Protein AF-A0A960A295-F1 (afdb_monomer)

Foldseek 3Di:
DDPPQDDDPCPPPVVVLCVVDVDPVVSVVVVVVVVD

pLDDT: mean 91.35, std 11.21, range [45.78, 97.88]

Nearest PDB structures (foldseek):
  6vvv-assembly1_E  TM=9.299E-01  e=1.035E-02  Mycolicibacterium smegmatis MC2 155
  6koq-assembly1_E  TM=9.540E-01  e=1.903E-02  Mycobacterium tuberculosis H37Rv
  6tyf-assembly1_E  TM=9.326E-01  e=1.514E-02  Myc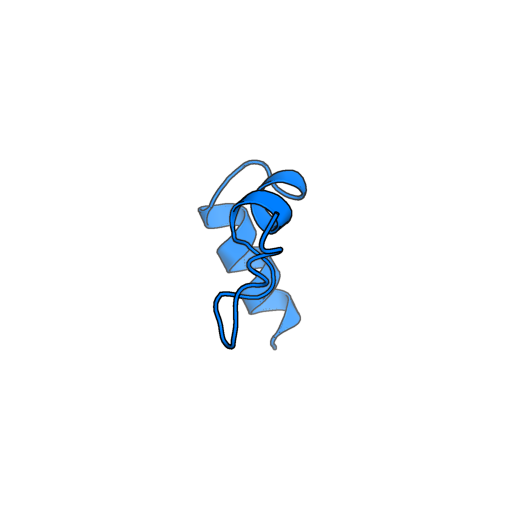obacterium tuberculosis
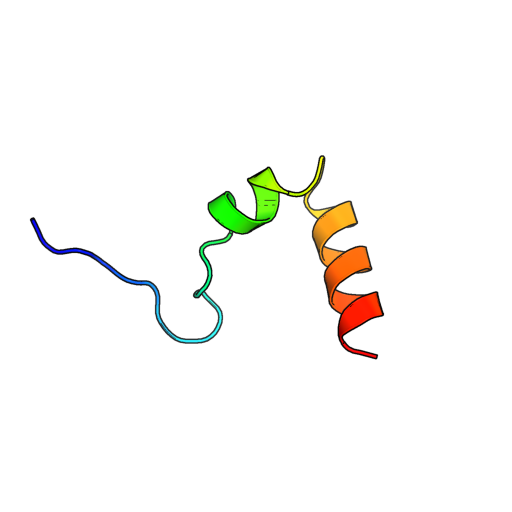  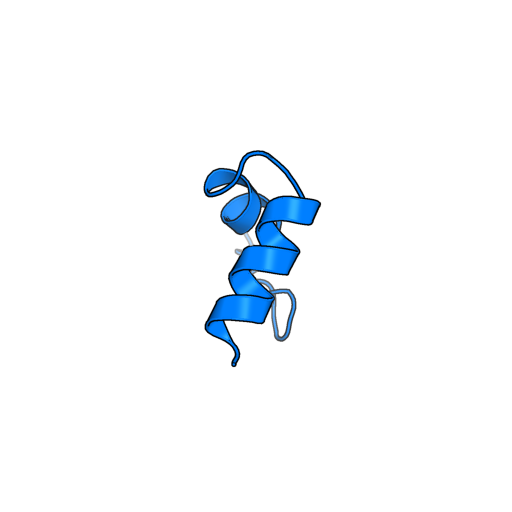5zx2-assembly1_E  TM=9.832E-01  e=3.006E-02  Mycobacterium tuberculosis H37Rv
  6vvt-assembly1_E  TM=9.343E-01  e=3.006E-02  Mycolicibacterium smegmatis MC2 155

Secondary structure (DSSP, 8-state):
-------GGG-S-HHHHHTTSS-HHHHHHHHHHHT-

Radius of gyration: 11.81 Å; Cα contacts (8 Å, |Δi|>4): 11; chains: 1; bounding box: 21×14×37 Å

Structure (mmCIF, N/CA/C/O backbone):
data_AF-A0A960A295-F1
#
_entry.id   AF-A0A960A295-F1
#
loop_
_atom_site.group_PDB
_atom_site.id
_atom_site.type_symbol
_atom_site.label_atom_id
_atom_site.label_alt_id
_atom_site.label_comp_id
_atom_site.label_asym_id
_atom_site.label_entity_id
_atom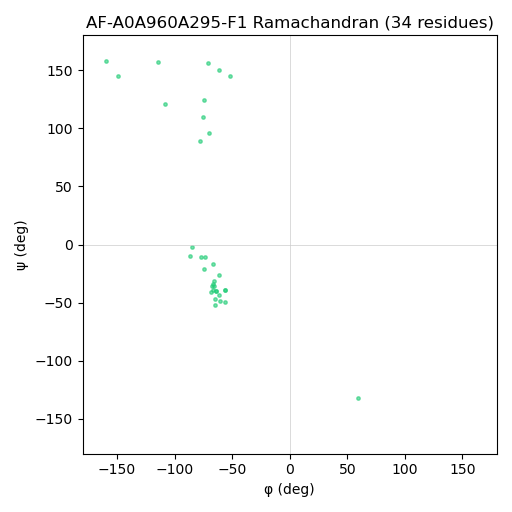_site.label_seq_id
_atom_site.pdbx_PDB_ins_code
_atom_site.Cartn_x
_atom_site.Cartn_y
_atom_site.Cartn_z
_atom_site.occupancy
_atom_site.B_iso_or_equiv
_atom_site.auth_seq_id
_atom_site.auth_comp_id
_atom_site.auth_asym_id
_atom_site.auth_atom_id
_atom_site.pdbx_PDB_model_num
ATOM 1 N N . MET A 1 1 ? -0.056 -0.896 -29.786 1.00 45.78 1 MET A N 1
ATOM 2 C CA . MET A 1 1 ? -0.357 -0.616 -28.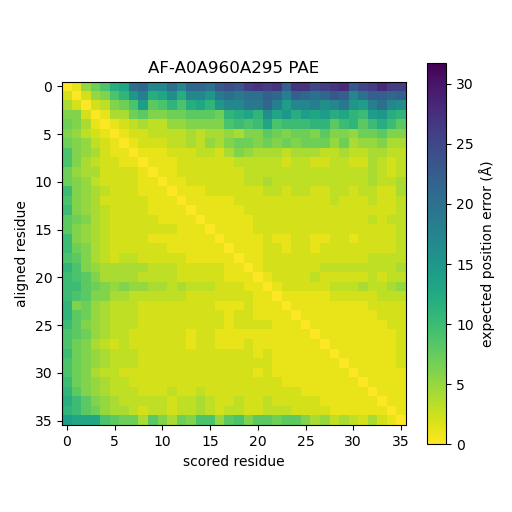368 1.00 45.78 1 MET A CA 1
ATOM 3 C C . MET A 1 1 ? 0.808 -1.151 -27.561 1.00 45.78 1 MET A C 1
ATOM 5 O O . MET A 1 1 ? 0.977 -2.361 -27.519 1.00 45.78 1 MET A O 1
ATOM 9 N N . SER A 1 2 ? 1.671 -0.286 -27.037 1.00 56.97 2 SER A N 1
ATOM 10 C CA . SER A 1 2 ? 2.803 -0.724 -26.217 1.00 56.97 2 SER A CA 1
ATOM 11 C C . SER A 1 2 ? 2.269 -1.109 -24.839 1.00 56.97 2 SER A C 1
ATOM 13 O O . SER A 1 2 ? 1.800 -0.246 -24.103 1.00 56.97 2 SER A O 1
ATOM 15 N N . THR A 1 3 ? 2.273 -2.397 -24.504 1.00 69.94 3 THR A N 1
ATOM 16 C CA . THR A 1 3 ? 1.970 -2.879 -23.152 1.00 69.94 3 THR A CA 1
ATOM 17 C C . THR A 1 3 ? 3.119 -2.478 -22.237 1.00 69.94 3 THR A C 1
ATOM 19 O O . THR A 1 3 ? 4.156 -3.139 -22.212 1.00 69.94 3 THR A O 1
ATOM 22 N N . HIS A 1 4 ? 2.966 -1.353 -21.543 1.00 78.69 4 HIS A N 1
ATOM 23 C CA . HIS A 1 4 ? 3.963 -0.866 -20.600 1.00 78.69 4 HIS A CA 1
ATOM 24 C C . HIS A 1 4 ? 3.846 -1.661 -19.296 1.00 78.69 4 HIS A C 1
ATOM 26 O O . HIS A 1 4 ? 3.092 -1.294 -18.398 1.00 78.69 4 HIS A O 1
ATOM 32 N N . ILE A 1 5 ? 4.561 -2.782 -19.213 1.00 85.25 5 ILE A N 1
ATOM 33 C CA . ILE A 1 5 ? 4.677 -3.554 -17.974 1.00 85.25 5 ILE A CA 1
ATOM 34 C C . ILE A 1 5 ? 5.624 -2.775 -17.051 1.00 85.25 5 ILE A C 1
ATOM 36 O O . ILE A 1 5 ? 6.734 -2.455 -17.479 1.00 85.25 5 ILE A O 1
ATOM 40 N N . PRO A 1 6 ? 5.213 -2.417 -15.823 1.00 90.12 6 PRO A N 1
ATOM 41 C CA . PRO A 1 6 ? 6.117 -1.776 -14.879 1.00 90.12 6 PRO A CA 1
ATOM 42 C C . PRO A 1 6 ? 7.298 -2.696 -14.551 1.00 90.12 6 PRO A C 1
ATOM 44 O O . PRO A 1 6 ? 7.164 -3.920 -14.552 1.00 90.12 6 PRO A O 1
ATOM 47 N N . GLU A 1 7 ? 8.452 -2.120 -14.234 1.00 92.19 7 GLU A N 1
ATOM 48 C CA . GLU A 1 7 ? 9.656 -2.877 -13.886 1.00 92.19 7 GLU A CA 1
ATOM 49 C C . GLU A 1 7 ? 10.063 -2.649 -12.423 1.00 92.19 7 GLU A C 1
ATOM 51 O O . GLU A 1 7 ? 9.723 -1.642 -11.787 1.00 92.19 7 GLU A O 1
ATOM 56 N N . GLY A 1 8 ? 10.811 -3.608 -11.870 1.00 94.56 8 GLY A N 1
ATOM 57 C CA . GLY A 1 8 ? 11.345 -3.532 -10.512 1.00 94.56 8 GLY A CA 1
ATOM 58 C C . GLY A 1 8 ? 10.254 -3.384 -9.447 1.00 94.56 8 GLY A C 1
ATOM 59 O O . GLY A 1 8 ? 9.263 -4.105 -9.457 1.00 94.56 8 GLY A O 1
ATOM 60 N N . ILE A 1 9 ? 10.438 -2.433 -8.524 1.00 93.44 9 ILE A N 1
ATOM 61 C CA . ILE A 1 9 ? 9.535 -2.214 -7.378 1.00 93.44 9 ILE A CA 1
ATOM 62 C C . ILE A 1 9 ? 8.132 -1.724 -7.773 1.00 93.44 9 ILE A C 1
ATOM 64 O O . ILE A 1 9 ? 7.213 -1.790 -6.964 1.00 93.44 9 ILE A O 1
ATOM 68 N N . THR A 1 10 ? 7.959 -1.229 -9.002 1.00 93.25 10 THR A N 1
ATOM 69 C CA . THR A 1 10 ? 6.652 -0.771 -9.509 1.00 93.25 10 THR A CA 1
ATOM 70 C C . THR A 1 10 ? 5.795 -1.898 -10.084 1.00 93.25 10 THR A C 1
ATOM 72 O O . THR A 1 10 ? 4.666 -1.645 -10.495 1.00 93.25 10 THR A O 1
ATOM 75 N N . ASN A 1 11 ? 6.325 -3.125 -10.111 1.00 93.50 11 ASN A N 1
ATOM 7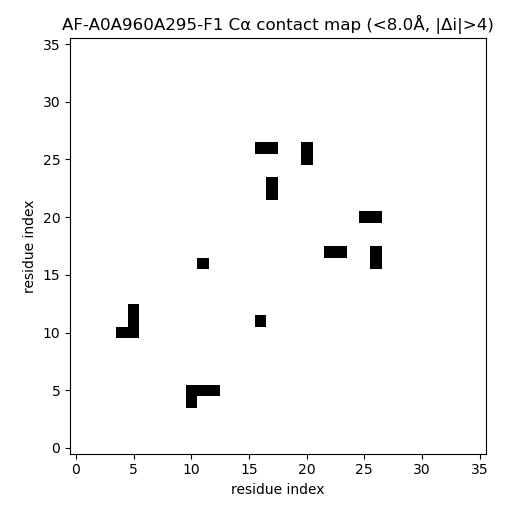6 C CA . ASN A 1 11 ? 5.601 -4.333 -10.472 1.00 93.50 11 ASN A CA 1
ATOM 77 C C . ASN A 1 11 ? 5.367 -5.187 -9.216 1.00 93.50 11 ASN A C 1
ATOM 79 O O . ASN A 1 11 ? 6.343 -5.606 -8.584 1.00 93.50 11 ASN A O 1
ATOM 83 N N . PRO A 1 12 ? 4.114 -5.493 -8.850 1.00 93.50 12 PRO A N 1
ATOM 84 C CA . PRO A 1 12 ? 2.858 -5.123 -9.520 1.00 93.50 12 PRO A CA 1
ATOM 85 C C . PRO A 1 12 ? 2.504 -3.624 -9.409 1.00 93.50 12 PRO A C 1
ATOM 87 O O . PRO A 1 12 ? 2.951 -2.977 -8.455 1.00 93.50 12 PRO A O 1
ATOM 90 N N . PRO A 1 13 ? 1.689 -3.075 -10.342 1.00 93.56 13 PRO A N 1
ATOM 91 C CA . PRO A 1 13 ? 1.143 -1.725 -10.230 1.00 93.56 13 PRO A CA 1
ATOM 92 C C . PRO A 1 13 ? 0.460 -1.489 -8.879 1.00 93.56 13 PRO A C 1
ATOM 94 O O . PRO A 1 13 ? -0.189 -2.372 -8.320 1.00 93.56 13 PRO A O 1
ATOM 97 N N . VAL A 1 14 ? 0.568 -0.267 -8.354 1.00 93.50 14 VAL A N 1
ATOM 98 C CA . VAL A 1 14 ? -0.045 0.080 -7.062 1.00 93.50 14 VAL A CA 1
ATOM 99 C C . VAL A 1 14 ? -1.571 0.039 -7.106 1.00 93.50 14 VAL A C 1
ATOM 101 O O . VAL A 1 14 ? -2.186 -0.284 -6.094 1.00 93.50 14 VAL A O 1
ATOM 104 N N . ASP A 1 15 ? -2.175 0.340 -8.254 1.00 93.44 15 ASP A N 1
ATOM 105 C CA . ASP A 1 15 ? -3.629 0.326 -8.412 1.00 93.44 15 ASP A CA 1
ATOM 106 C C . ASP A 1 15 ? -4.174 -1.099 -8.238 1.00 93.44 15 ASP A C 1
ATOM 108 O O . ASP A 1 15 ? -5.046 -1.301 -7.395 1.00 93.44 15 ASP A O 1
ATOM 112 N N . ASP A 1 16 ? -3.551 -2.096 -8.877 1.00 94.75 16 ASP A N 1
ATOM 113 C CA . ASP A 1 16 ? -3.870 -3.522 -8.700 1.00 94.75 16 ASP A CA 1
ATOM 114 C C . ASP A 1 16 ? -3.766 -3.954 -7.226 1.00 94.75 16 ASP A C 1
ATOM 116 O O . ASP A 1 16 ? -4.582 -4.717 -6.709 1.00 94.75 16 ASP A O 1
ATOM 120 N N . LEU A 1 17 ? -2.759 -3.451 -6.503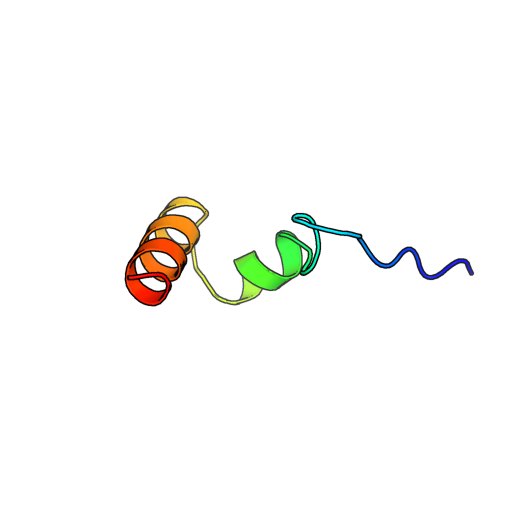 1.00 95.31 17 LEU A N 1
ATOM 121 C CA . LEU A 1 17 ? -2.608 -3.744 -5.076 1.00 95.31 17 LEU A CA 1
ATOM 122 C C . LEU A 1 17 ? -3.724 -3.112 -4.236 1.00 95.31 17 LEU A C 1
ATOM 124 O O . LEU A 1 17 ? -4.150 -3.704 -3.239 1.00 95.31 17 LEU A O 1
ATOM 128 N N . LEU A 1 18 ? -4.192 -1.922 -4.611 1.00 96.44 18 LEU A N 1
ATOM 129 C CA . LEU A 1 18 ? -5.256 -1.206 -3.910 1.00 96.44 18 LEU A CA 1
ATOM 130 C C . LEU A 1 18 ? -6.641 -1.811 -4.156 1.00 96.44 18 LEU A C 1
ATOM 132 O O . LEU A 1 18 ? -7.506 -1.651 -3.304 1.00 96.44 18 LEU A O 1
ATOM 136 N N . GLU A 1 19 ? -6.848 -2.579 -5.225 1.00 96.69 19 GLU A N 1
ATOM 137 C CA . GLU A 1 19 ? -8.089 -3.350 -5.405 1.00 96.69 19 GLU A CA 1
ATOM 138 C C . GLU A 1 19 ? -8.302 -4.387 -4.290 1.00 96.69 19 GLU A C 1
ATOM 140 O O . GLU A 1 19 ? -9.432 -4.749 -3.967 1.00 96.69 19 GLU A O 1
ATOM 145 N N . SER A 1 20 ? -7.214 -4.850 -3.665 1.00 93.69 20 SER A N 1
ATOM 146 C CA . SER A 1 20 ? -7.262 -5.877 -2.619 1.00 93.69 20 SER A CA 1
ATOM 147 C C . SER A 1 20 ? -7.496 -5.335 -1.201 1.00 93.69 20 SER A C 1
ATOM 149 O O . SER A 1 20 ? -7.693 -6.123 -0.269 1.00 93.69 20 SER A O 1
ATOM 151 N N . VAL A 1 21 ? -7.441 -4.011 -0.996 1.00 96.50 21 VAL A N 1
ATOM 152 C CA . VAL A 1 21 ? -7.461 -3.390 0.341 1.00 96.50 21 VAL A CA 1
ATOM 153 C C . VAL A 1 21 ? -8.119 -2.010 0.361 1.00 96.50 21 VAL A C 1
ATOM 155 O O . VAL A 1 21 ? -7.904 -1.176 -0.502 1.00 96.50 21 VAL A O 1
ATOM 158 N N . ASP A 1 22 ? -8.810 -1.694 1.456 1.00 93.38 22 ASP A N 1
ATOM 159 C CA . ASP A 1 22 ? -9.608 -0.457 1.558 1.00 93.38 22 ASP A CA 1
ATOM 160 C C . ASP A 1 22 ? -8.785 0.837 1.718 1.00 93.38 22 ASP A C 1
ATOM 162 O O . ASP A 1 22 ? -9.333 1.938 1.701 1.00 93.38 22 ASP A O 1
ATOM 166 N N . SER A 1 23 ? -7.472 0.744 1.968 1.00 97.00 23 SER A N 1
ATOM 167 C CA . SER A 1 23 ? -6.609 1.924 2.095 1.00 97.00 23 SER A CA 1
ATOM 168 C C . SER A 1 23 ? -5.127 1.619 1.897 1.00 97.00 23 SER A C 1
ATOM 170 O O . SER A 1 23 ? -4.642 0.517 2.172 1.00 97.00 23 SER A O 1
ATOM 172 N N . LYS A 1 24 ? -4.368 2.664 1.545 1.00 97.00 24 LYS A N 1
ATOM 173 C CA . LYS A 1 24 ? -2.900 2.627 1.445 1.00 97.00 24 LYS A CA 1
ATOM 174 C C . LYS A 1 24 ? -2.236 2.172 2.750 1.00 97.00 24 LYS A C 1
ATOM 176 O O . LYS A 1 24 ? -1.289 1.395 2.726 1.00 97.00 24 LYS A O 1
ATOM 181 N N . TYR A 1 25 ? -2.749 2.606 3.900 1.00 97.81 25 TYR A N 1
ATOM 182 C CA . TYR A 1 25 ? -2.202 2.209 5.201 1.00 97.81 25 TYR A CA 1
ATOM 183 C C . TYR A 1 25 ? -2.405 0.717 5.480 1.00 97.81 25 TYR A C 1
ATOM 185 O O . TYR A 1 25 ? -1.502 0.051 5.993 1.00 97.81 25 TYR A O 1
ATOM 193 N N . ARG A 1 26 ? -3.569 0.172 5.099 1.00 97.50 26 ARG A N 1
ATOM 194 C CA . ARG A 1 26 ? -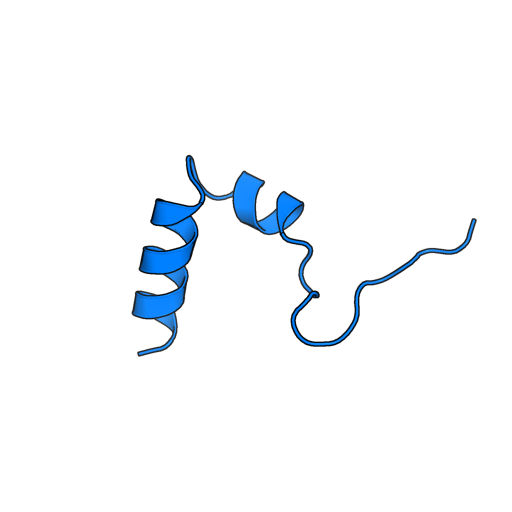3.856 -1.261 5.227 1.00 97.50 26 ARG A CA 1
ATOM 195 C C . ARG A 1 26 ? -2.927 -2.095 4.342 1.00 97.50 26 ARG A C 1
ATOM 197 O O . ARG A 1 26 ? -2.416 -3.106 4.824 1.00 97.50 26 ARG A O 1
ATOM 204 N N . LEU A 1 27 ? -2.641 -1.633 3.119 1.00 97.25 27 LEU A N 1
ATOM 205 C CA . LEU A 1 27 ? -1.665 -2.264 2.221 1.00 97.25 27 LEU A CA 1
ATOM 206 C C . LEU A 1 27 ? -0.282 -2.388 2.877 1.00 97.25 27 LEU A C 1
ATOM 208 O O . LEU A 1 27 ? 0.295 -3.474 2.902 1.00 97.25 27 LEU A O 1
ATOM 212 N N . VAL A 1 28 ? 0.223 -1.294 3.459 1.00 97.62 28 VAL A N 1
ATOM 213 C CA . VAL A 1 28 ? 1.551 -1.250 4.099 1.00 97.62 28 VAL A CA 1
ATOM 214 C C . VAL A 1 28 ? 1.644 -2.240 5.256 1.00 97.62 28 VAL A C 1
ATOM 216 O O . VAL A 1 28 ? 2.589 -3.023 5.325 1.00 97.62 28 VAL A O 1
ATOM 219 N N . LEU A 1 29 ? 0.655 -2.246 6.155 1.00 97.62 29 LEU A N 1
ATOM 220 C CA . LEU A 1 29 ? 0.646 -3.168 7.292 1.00 97.62 29 LEU A CA 1
ATOM 221 C C . LEU A 1 29 ? 0.556 -4.630 6.844 1.00 97.62 29 LEU A C 1
ATOM 223 O O . LEU A 1 29 ? 1.218 -5.485 7.431 1.00 97.62 29 LEU A O 1
ATOM 227 N N . PHE A 1 30 ? -0.251 -4.922 5.823 1.00 96.25 30 PHE A N 1
ATOM 228 C CA . PHE A 1 30 ? -0.389 -6.271 5.279 1.00 96.25 30 PHE A CA 1
ATOM 229 C C . PHE A 1 30 ? 0.919 -6.765 4.649 1.00 96.25 30 PHE A C 1
ATOM 231 O O . PHE A 1 30 ? 1.420 -7.823 5.033 1.00 96.25 30 PHE A O 1
ATOM 238 N N . ALA A 1 31 ? 1.513 -5.975 3.751 1.00 96.25 31 ALA A N 1
ATOM 239 C CA . ALA A 1 31 ? 2.775 -6.314 3.100 1.00 96.25 31 ALA A CA 1
ATOM 240 C C . ALA A 1 31 ? 3.918 -6.464 4.119 1.00 96.25 31 ALA A C 1
ATOM 242 O O . ALA A 1 31 ? 4.659 -7.444 4.070 1.00 96.25 31 ALA A O 1
ATOM 243 N N . ALA A 1 32 ? 4.013 -5.555 5.097 1.00 97.88 32 ALA A N 1
ATOM 244 C CA . ALA A 1 32 ? 5.037 -5.606 6.139 1.00 97.88 32 ALA A CA 1
ATOM 245 C C . ALA A 1 32 ? 4.887 -6.815 7.073 1.00 97.88 32 ALA A C 1
ATOM 247 O O . ALA A 1 32 ? 5.892 -7.362 7.518 1.00 97.88 32 ALA A O 1
ATOM 248 N N . LYS A 1 33 ? 3.655 -7.240 7.385 1.00 97.50 33 LYS A N 1
ATOM 249 C CA . LYS A 1 33 ? 3.412 -8.465 8.161 1.00 97.50 33 LYS A CA 1
ATOM 250 C C . LYS A 1 33 ? 3.782 -9.717 7.373 1.00 97.50 33 LYS A C 1
ATOM 252 O O . LYS A 1 33 ? 4.363 -10.616 7.956 1.00 97.50 33 LYS A O 1
ATOM 257 N N . ARG A 1 34 ? 3.461 -9.766 6.075 1.00 96.69 34 ARG A N 1
ATOM 258 C CA . ARG A 1 34 ? 3.804 -10.891 5.189 1.00 96.69 34 ARG A CA 1
ATOM 259 C C . ARG A 1 34 ? 5.312 -11.026 4.958 1.00 96.69 34 ARG A C 1
ATOM 261 O O . ARG A 1 34 ? 5.786 -12.132 4.746 1.00 96.69 34 ARG A O 1
ATOM 268 N N . ALA A 1 35 ? 6.036 -9.910 4.926 1.00 97.19 35 ALA A N 1
ATOM 269 C CA . ALA A 1 35 ? 7.474 -9.892 4.664 1.00 97.19 35 ALA A CA 1
ATOM 270 C C . ALA A 1 35 ? 8.340 -10.318 5.865 1.00 97.19 35 ALA A C 1
ATOM 272 O O . ALA A 1 35 ? 9.546 -10.482 5.699 1.00 97.19 35 ALA A O 1
ATOM 273 N N . ARG A 1 36 ? 7.751 -10.437 7.060 1.00 90.44 36 ARG A N 1
ATOM 274 C CA . ARG A 1 36 ? 8.412 -10.934 8.273 1.00 90.44 36 ARG A CA 1
ATOM 275 C C . ARG A 1 36 ? 8.295 -12.446 8.355 1.00 90.44 36 ARG A C 1
ATOM 277 O O . ARG A 1 36 ? 9.285 -13.055 8.805 1.00 90.44 36 ARG A O 1
#

Sequence (36 aa):
MSTHIPEGITNPPVDDLLESVDSKYRLVLFAAKRAR

Solvent-accessible surface a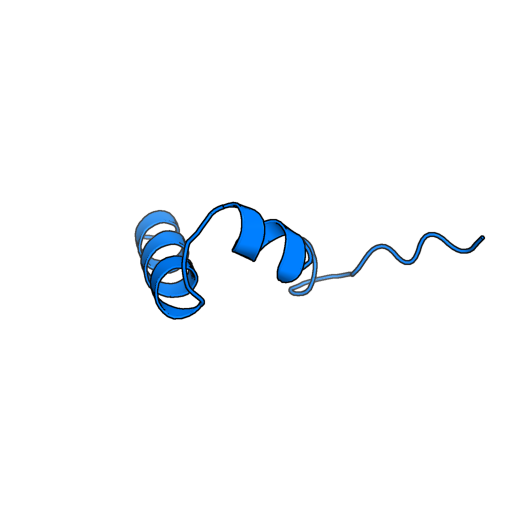rea (backbone atoms only — not comparable to full-atom values): 2421 Å² total; per-residue (Å²): 133,86,82,82,73,62,63,72,90,49,44,73,50,68,67,71,57,47,75,79,38,100,38,74,69,56,46,50,56,50,52,57,60,73,75,106

Mean predicted aligned error: 4.24 Å